Protein AF-A0A9X2GDX7-F1 (afdb_monomer_lite)

Sequence (117 aa):
MLRELAEQLFQRLAADDLQTAAALFAPSVDFSIPGAPGIPWIPQADSPAGMLEFFSRLPTHLDRKKFEISKVRADTEDVVVLGHLISQGPHHRAGHRQSFRAPPQCAGRTDLSLPPV

Foldseek 3Di:
DVLVLVVVLVVCLVVVVLLVSLVSDDQFDQDDDPPPVPPVQQDRQGGSVSSSSRSVCCVVFKDWPDWDWDDWDDDDPDIDTDTDTDIDGPDPPDDDDPDPDDPVVVVPPPDPPDPDD

R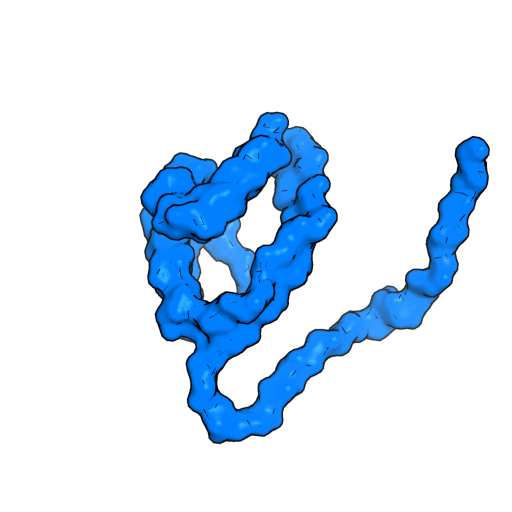adius of gyration: 17.48 Å; chains: 1; bounding box: 50×30×40 Å

Structure (mmCIF, N/CA/C/O backbone):
data_AF-A0A9X2GDX7-F1
#
_entry.id   AF-A0A9X2GDX7-F1
#
loop_
_atom_site.group_PDB
_atom_site.id
_atom_site.type_symbol
_atom_site.label_atom_id
_atom_site.label_alt_id
_atom_site.label_comp_id
_atom_site.label_asym_id
_atom_site.label_entity_id
_atom_site.label_seq_id
_atom_site.pdbx_PDB_ins_code
_atom_site.Cartn_x
_atom_site.Cartn_y
_atom_site.Cartn_z
_atom_site.occupancy
_atom_site.B_iso_or_equiv
_atom_site.auth_seq_id
_atom_site.auth_comp_id
_atom_site.auth_asym_id
_atom_site.auth_atom_id
_atom_site.pdbx_PDB_model_num
ATOM 1 N N . MET A 1 1 ? -16.344 6.941 6.614 1.00 81.31 1 MET A N 1
ATOM 2 C CA . MET A 1 1 ? -15.054 6.760 7.317 1.00 81.31 1 MET A CA 1
ATOM 3 C C . MET A 1 1 ? -14.132 5.780 6.599 1.00 81.31 1 MET A C 1
ATOM 5 O O . MET A 1 1 ? -12.989 6.129 6.337 1.00 81.31 1 MET A O 1
ATOM 9 N N . LEU A 1 2 ? -14.598 4.576 6.239 1.00 90.31 2 LEU A N 1
ATOM 10 C CA . LEU A 1 2 ? -13.765 3.603 5.517 1.00 90.31 2 LEU A CA 1
ATOM 11 C C . LEU A 1 2 ? -13.339 4.070 4.114 1.00 90.31 2 LEU A C 1
ATOM 13 O O . LEU A 1 2 ? -12.193 3.874 3.714 1.00 90.31 2 LEU A O 1
ATOM 17 N N . ARG A 1 3 ? -14.228 4.761 3.388 1.00 93.75 3 ARG A N 1
ATOM 18 C CA . ARG A 1 3 ? -13.889 5.390 2.103 1.00 93.75 3 ARG A CA 1
ATOM 19 C C . ARG A 1 3 ? -12.716 6.362 2.246 1.00 93.75 3 ARG A C 1
ATOM 21 O O . ARG A 1 3 ? -11.769 6.275 1.472 1.00 93.75 3 ARG A O 1
ATOM 28 N N . GLU A 1 4 ? -12.775 7.263 3.226 1.00 94.38 4 GLU A N 1
ATOM 29 C CA . GLU A 1 4 ? -11.717 8.247 3.464 1.00 94.38 4 GLU A CA 1
ATOM 30 C C . GLU A 1 4 ? -10.400 7.577 3.874 1.00 94.38 4 GLU A C 1
ATOM 32 O O . GLU A 1 4 ? -9.339 8.047 3.476 1.00 94.38 4 GLU A O 1
ATOM 37 N N . LEU A 1 5 ? -10.451 6.472 4.627 1.00 95.19 5 LEU A N 1
ATOM 38 C CA . LEU A 1 5 ? -9.262 5.702 5.003 1.00 95.19 5 LEU A CA 1
ATOM 39 C C . LEU A 1 5 ? -8.572 5.084 3.777 1.00 95.19 5 LEU A C 1
ATOM 41 O O . LEU A 1 5 ? -7.357 5.206 3.621 1.00 95.19 5 LEU A O 1
ATOM 45 N N . ALA A 1 6 ? -9.345 4.477 2.873 1.00 95.44 6 ALA A N 1
ATOM 46 C CA . ALA A 1 6 ? -8.810 3.933 1.628 1.00 95.44 6 ALA A CA 1
ATOM 47 C C . ALA A 1 6 ? -8.210 5.035 0.741 1.00 95.44 6 ALA A C 1
ATOM 49 O O . ALA A 1 6 ? -7.132 4.864 0.177 1.00 95.44 6 ALA A O 1
ATOM 50 N N . GLU A 1 7 ? -8.869 6.190 0.639 1.00 95.50 7 GLU A N 1
ATOM 51 C CA . GLU A 1 7 ? -8.339 7.332 -0.114 1.00 95.50 7 GLU A CA 1
ATOM 52 C C . GLU A 1 7 ? -7.035 7.860 0.481 1.00 95.50 7 GLU A C 1
ATOM 54 O O . GLU A 1 7 ? -6.087 8.110 -0.264 1.00 95.50 7 GLU A O 1
ATOM 59 N N . GLN A 1 8 ? -6.952 7.961 1.809 1.00 97.00 8 GLN A N 1
ATOM 60 C CA . GLN A 1 8 ? -5.722 8.336 2.500 1.00 97.00 8 GLN A CA 1
ATOM 61 C C . GLN A 1 8 ? -4.591 7.354 2.199 1.00 97.00 8 GLN A C 1
ATOM 63 O O . GLN A 1 8 ? -3.492 7.800 1.876 1.00 97.00 8 GLN A O 1
ATOM 68 N N . LEU A 1 9 ? -4.851 6.041 2.221 1.00 96.94 9 LEU A N 1
ATOM 69 C CA . LEU A 1 9 ? -3.845 5.035 1.870 1.00 96.94 9 LEU A CA 1
ATOM 70 C C . LEU A 1 9 ? -3.249 5.306 0.485 1.00 96.94 9 LEU A C 1
ATOM 72 O O . LEU A 1 9 ? -2.033 5.440 0.349 1.00 96.94 9 LEU A O 1
ATOM 76 N N . PHE A 1 10 ? -4.087 5.456 -0.542 1.00 95.19 10 PHE A N 1
ATOM 77 C CA . PHE A 1 10 ? -3.592 5.694 -1.898 1.00 95.19 10 PHE A CA 1
ATOM 78 C C . PHE A 1 10 ? -2.931 7.065 -2.072 1.00 95.19 10 PHE A C 1
ATOM 80 O O . PHE A 1 10 ? -1.975 7.172 -2.838 1.00 95.19 10 PHE A O 1
ATOM 87 N N . GLN A 1 11 ? -3.375 8.095 -1.348 1.00 95.75 11 GLN A N 1
ATOM 88 C CA . GLN A 1 11 ? -2.707 9.400 -1.330 1.00 95.75 11 GLN A CA 1
ATOM 89 C C . GLN A 1 11 ? -1.291 9.305 -0.749 1.00 95.75 11 GLN A C 1
ATOM 91 O O . GLN A 1 11 ? -0.358 9.850 -1.338 1.00 95.75 11 GLN A O 1
ATOM 96 N N . ARG A 1 12 ? -1.104 8.576 0.360 1.00 97.19 12 ARG A N 1
ATOM 97 C CA . ARG A 1 12 ? 0.225 8.356 0.955 1.00 97.19 12 ARG A CA 1
ATOM 98 C C . ARG A 1 12 ? 1.133 7.548 0.033 1.00 97.19 12 ARG A C 1
ATOM 100 O O . ARG A 1 12 ? 2.271 7.945 -0.189 1.00 97.19 12 ARG A O 1
ATOM 107 N N . LEU A 1 13 ? 0.611 6.489 -0.586 1.00 94.50 13 LEU A N 1
ATOM 108 C CA . LEU A 1 13 ? 1.354 5.698 -1.575 1.00 94.50 13 LEU A CA 1
ATOM 109 C C . LEU A 1 13 ? 1.734 6.510 -2.824 1.00 94.50 13 LEU A C 1
ATOM 111 O O . LEU A 1 13 ? 2.787 6.281 -3.414 1.00 94.50 13 LEU A O 1
ATOM 115 N N . ALA A 1 14 ? 0.894 7.455 -3.254 1.00 92.31 14 ALA A N 1
ATOM 116 C CA . ALA A 1 14 ? 1.214 8.351 -4.365 1.00 92.31 14 ALA A CA 1
ATOM 117 C C . ALA A 1 14 ? 2.304 9.373 -4.001 1.00 92.31 14 ALA A C 1
ATOM 119 O O . ALA A 1 14 ? 3.078 9.765 -4.872 1.00 92.31 14 ALA A O 1
ATOM 120 N N . ALA A 1 15 ? 2.370 9.773 -2.730 1.00 95.50 15 ALA A N 1
ATOM 121 C CA . ALA A 1 15 ? 3.373 10.684 -2.185 1.00 95.50 15 ALA A CA 1
ATOM 122 C C . ALA A 1 15 ? 4.676 9.988 -1.741 1.00 95.50 15 ALA A C 1
ATOM 124 O O . ALA A 1 15 ? 5.541 10.652 -1.178 1.00 95.50 15 ALA A O 1
ATOM 125 N N . ASP A 1 16 ? 4.807 8.675 -1.968 1.00 95.00 16 ASP A N 1
ATOM 126 C CA . ASP A 1 16 ? 5.926 7.839 -1.498 1.00 95.00 16 ASP A CA 1
ATOM 127 C C . ASP A 1 16 ? 6.104 7.834 0.039 1.00 95.00 16 ASP A C 1
ATOM 129 O O . ASP A 1 16 ? 7.152 7.492 0.582 1.00 95.00 16 ASP A O 1
ATOM 133 N N . ASP A 1 17 ? 5.041 8.174 0.774 1.00 97.50 17 ASP A N 1
ATOM 134 C CA . ASP A 1 17 ? 4.997 8.176 2.238 1.00 97.50 17 ASP A CA 1
ATOM 135 C C . ASP A 1 17 ? 4.625 6.780 2.760 1.00 97.50 17 ASP A C 1
ATOM 137 O O . ASP A 1 17 ? 3.539 6.539 3.299 1.00 97.50 17 ASP A O 1
ATOM 141 N N . LEU A 1 18 ? 5.529 5.822 2.536 1.00 96.81 18 LEU A N 1
ATOM 142 C CA . LEU A 1 18 ? 5.277 4.404 2.810 1.00 96.81 18 LEU A CA 1
ATOM 143 C C . LEU A 1 18 ? 5.107 4.103 4.303 1.00 96.81 18 LEU A C 1
ATOM 145 O O . LEU A 1 18 ? 4.317 3.233 4.663 1.00 96.81 18 LEU A O 1
ATOM 149 N N . GLN A 1 19 ? 5.807 4.834 5.174 1.00 97.44 19 GLN A N 1
ATOM 150 C CA . GLN A 1 19 ? 5.697 4.668 6.627 1.00 97.44 19 GLN A CA 1
ATOM 151 C C . GLN A 1 19 ? 4.293 5.021 7.112 1.00 97.44 19 GLN A C 1
ATOM 153 O O . GLN A 1 19 ? 3.658 4.236 7.817 1.00 97.44 19 GLN A O 1
ATOM 158 N N . THR A 1 20 ? 3.772 6.175 6.689 1.00 97.50 20 THR A N 1
ATOM 159 C CA . THR A 1 20 ? 2.432 6.591 7.104 1.00 97.50 20 THR A CA 1
ATOM 160 C C . THR A 1 20 ? 1.353 5.774 6.402 1.00 97.50 20 THR A C 1
ATOM 162 O O . THR A 1 20 ? 0.324 5.500 7.008 1.00 97.50 20 THR A O 1
ATOM 165 N N . ALA A 1 21 ? 1.586 5.329 5.161 1.00 97.62 21 ALA A N 1
ATOM 166 C CA . ALA A 1 21 ? 0.699 4.386 4.480 1.00 97.62 21 ALA A CA 1
ATOM 167 C C . ALA A 1 21 ? 0.577 3.060 5.252 1.00 97.62 21 ALA A C 1
ATOM 169 O O . ALA A 1 21 ? -0.530 2.575 5.478 1.00 97.62 21 ALA A O 1
ATOM 170 N N . ALA A 1 22 ? 1.703 2.494 5.694 1.00 97.12 22 ALA A N 1
ATOM 171 C CA . ALA A 1 22 ? 1.735 1.254 6.462 1.00 97.12 22 ALA A CA 1
ATOM 172 C C . ALA A 1 22 ? 1.058 1.393 7.834 1.00 97.12 22 ALA A C 1
ATOM 174 O O . ALA A 1 22 ? 0.367 0.478 8.272 1.00 97.12 22 ALA A O 1
ATOM 175 N N . ALA A 1 23 ? 1.181 2.554 8.483 1.00 97.06 23 ALA A N 1
ATOM 176 C CA . ALA A 1 23 ? 0.546 2.829 9.772 1.00 97.06 23 ALA A CA 1
ATOM 177 C C . ALA A 1 23 ? -0.998 2.841 9.734 1.00 97.06 23 ALA A C 1
ATOM 179 O O . ALA A 1 23 ? -1.626 2.816 10.790 1.00 97.06 23 ALA A O 1
ATOM 180 N N . LEU A 1 24 ? -1.618 2.874 8.546 1.00 97.00 24 LEU A N 1
ATOM 181 C CA . LEU A 1 24 ? -3.076 2.775 8.395 1.00 97.00 24 LEU A CA 1
ATOM 182 C C . LEU A 1 24 ? -3.603 1.342 8.554 1.00 97.00 24 LEU A C 1
ATOM 184 O O . LEU A 1 24 ? -4.811 1.156 8.704 1.00 97.00 24 LEU A O 1
ATOM 188 N N . PHE A 1 25 ? -2.731 0.333 8.494 1.00 96.19 25 PHE A N 1
ATOM 189 C CA . PHE A 1 25 ? -3.122 -1.065 8.641 1.00 96.19 25 PHE A CA 1
ATOM 190 C C . PHE A 1 25 ? -3.301 -1.448 10.114 1.00 96.19 25 PHE A C 1
ATOM 192 O O . PHE A 1 25 ? -2.615 -0.945 11.005 1.00 96.19 25 PHE A O 1
ATOM 199 N N . ALA A 1 26 ? -4.221 -2.379 10.364 1.00 96.12 26 ALA A N 1
ATOM 200 C CA . ALA A 1 26 ? -4.404 -2.977 11.680 1.00 96.12 26 ALA A CA 1
ATOM 201 C C . ALA A 1 26 ? -3.150 -3.767 12.116 1.00 96.12 26 ALA A C 1
ATOM 203 O O . ALA A 1 26 ? -2.365 -4.182 11.262 1.00 96.12 26 ALA A O 1
ATOM 204 N N . PRO A 1 27 ? -2.960 -4.036 13.426 1.00 96.75 27 PRO A N 1
ATOM 205 C CA . PRO A 1 27 ? -1.808 -4.800 13.915 1.00 96.75 27 PRO A CA 1
ATOM 206 C C . PRO A 1 27 ? -1.654 -6.190 13.283 1.00 96.75 27 PRO A C 1
ATOM 208 O O . PRO A 1 27 ? -0.531 -6.666 13.145 1.00 96.75 27 PRO A O 1
ATOM 211 N N . SER A 1 28 ? -2.771 -6.816 12.899 1.00 96.88 28 SER A N 1
ATOM 212 C CA . SER A 1 28 ? -2.816 -8.061 12.133 1.00 96.88 28 SER A CA 1
ATOM 213 C C . SER A 1 28 ? -3.511 -7.804 10.799 1.00 96.88 28 SER A C 1
ATOM 215 O O . SER A 1 28 ? -4.562 -7.160 10.760 1.00 96.88 28 SER A O 1
ATOM 217 N N . VAL A 1 29 ? -2.903 -8.283 9.718 1.00 95.44 29 VAL A N 1
ATOM 218 C CA . VAL A 1 29 ? -3.357 -8.110 8.337 1.00 95.44 29 VAL A CA 1
ATOM 219 C C . VAL A 1 29 ? -3.501 -9.486 7.697 1.00 95.44 29 VAL A C 1
ATOM 221 O O . VAL A 1 29 ? -2.615 -10.322 7.822 1.00 95.44 29 VAL A O 1
ATOM 224 N N . ASP A 1 30 ? -4.599 -9.713 6.984 1.00 92.19 30 ASP A N 1
ATOM 225 C CA . ASP A 1 30 ? -4.725 -10.836 6.054 1.00 92.19 30 ASP A CA 1
ATOM 226 C C . ASP A 1 30 ? -4.585 -10.285 4.629 1.00 92.19 30 ASP A C 1
ATOM 228 O O . ASP A 1 30 ? -5.497 -9.645 4.099 1.00 92.19 30 ASP A O 1
ATOM 232 N N . PHE A 1 31 ? -3.393 -10.433 4.044 1.00 89.56 31 PHE A N 1
ATOM 233 C CA . PHE A 1 31 ? -3.069 -9.903 2.722 1.00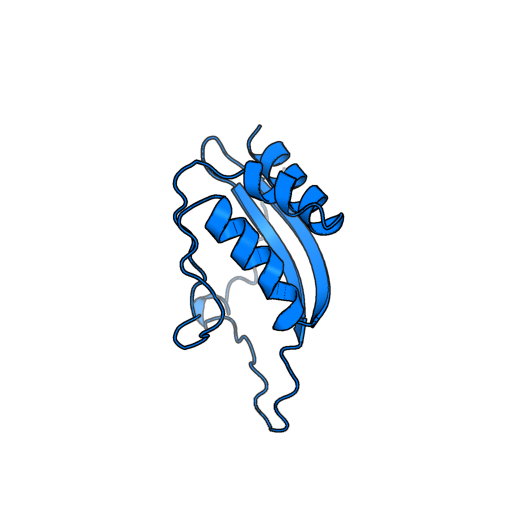 89.56 31 PHE A CA 1
ATOM 234 C C . PHE A 1 31 ? -2.911 -11.026 1.700 1.00 89.56 31 PHE A C 1
ATOM 236 O O . PHE A 1 31 ? -2.070 -11.913 1.841 1.00 89.56 31 PHE A O 1
ATOM 243 N N . SER A 1 32 ? -3.673 -10.943 0.608 1.00 85.81 32 SER A N 1
ATOM 244 C CA . SER A 1 32 ? -3.650 -11.944 -0.456 1.00 85.81 32 SER A CA 1
ATOM 245 C C . SER A 1 32 ? -3.745 -11.310 -1.841 1.00 85.81 32 SER A C 1
ATOM 247 O O . SER A 1 32 ? -4.543 -10.404 -2.081 1.00 85.81 32 SER A O 1
ATOM 249 N N . ILE A 1 33 ? -2.939 -11.822 -2.777 1.00 82.44 33 ILE A N 1
ATOM 250 C CA . ILE A 1 33 ? -2.998 -11.492 -4.206 1.00 82.44 33 ILE A CA 1
ATOM 251 C C . ILE A 1 33 ? -3.363 -12.776 -4.969 1.00 82.44 33 ILE A C 1
ATOM 253 O O . ILE A 1 33 ? -2.514 -13.661 -5.131 1.00 82.44 33 ILE A O 1
ATOM 257 N N . PRO A 1 34 ? -4.612 -12.910 -5.455 1.00 77.94 34 PRO A N 1
ATOM 258 C CA . PRO A 1 34 ? -5.035 -14.080 -6.215 1.00 77.94 34 PRO A CA 1
ATOM 259 C C . PRO A 1 34 ? -4.190 -14.278 -7.480 1.00 77.94 34 PRO A C 1
ATOM 261 O O . PRO A 1 34 ? -3.947 -13.334 -8.229 1.00 77.94 34 PRO A O 1
ATOM 264 N N . GLY A 1 35 ? -3.770 -15.516 -7.752 1.00 66.31 35 GLY A N 1
ATOM 265 C CA . GLY A 1 35 ? -2.998 -15.833 -8.960 1.00 66.31 35 GLY A CA 1
ATOM 266 C C . GLY A 1 35 ? -1.506 -15.494 -8.881 1.00 66.31 35 GLY A C 1
ATOM 267 O O . GLY A 1 35 ? -0.840 -15.481 -9.913 1.00 66.31 35 GLY A O 1
ATOM 268 N N . ALA A 1 36 ? -0.961 -15.304 -7.676 1.00 61.47 36 ALA A N 1
ATOM 269 C CA . ALA A 1 36 ? 0.474 -15.152 -7.439 1.00 61.47 36 ALA A CA 1
ATOM 270 C C . ALA A 1 36 ? 1.281 -16.444 -7.105 1.00 61.47 36 ALA A C 1
ATOM 272 O O . ALA A 1 36 ? 2.358 -16.305 -6.514 1.00 61.47 36 ALA A O 1
ATOM 273 N N . PRO A 1 37 ? 0.865 -17.700 -7.423 1.00 55.75 37 PRO A N 1
ATOM 274 C CA . PRO A 1 37 ? 1.714 -18.848 -7.119 1.00 55.75 37 PRO A CA 1
ATOM 275 C C . PRO A 1 37 ? 3.002 -18.769 -7.951 1.00 55.75 37 PRO A C 1
ATOM 277 O O . PRO A 1 37 ? 2.965 -18.719 -9.178 1.00 55.75 37 PRO A O 1
ATOM 280 N N . GLY A 1 38 ? 4.149 -18.737 -7.269 1.00 57.97 38 GLY A N 1
ATOM 281 C CA . GLY A 1 38 ? 5.466 -18.699 -7.908 1.00 57.97 38 GLY A CA 1
ATOM 282 C C . GLY A 1 38 ? 6.041 -17.305 -8.184 1.00 57.97 38 GLY A C 1
ATOM 283 O O . GLY A 1 38 ? 7.018 -17.217 -8.9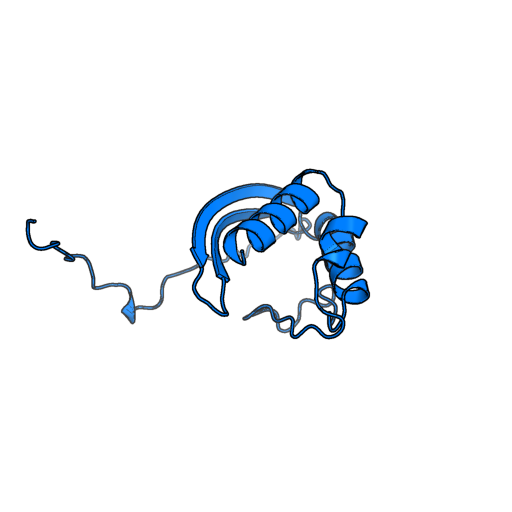23 1.00 57.97 38 GLY A O 1
ATOM 284 N N . ILE A 1 39 ? 5.496 -16.228 -7.598 1.00 65.50 39 ILE A N 1
ATOM 285 C CA . ILE A 1 39 ? 6.151 -14.908 -7.588 1.00 65.50 39 ILE A CA 1
ATOM 286 C C . ILE A 1 39 ? 6.931 -14.741 -6.267 1.00 65.50 39 ILE A C 1
ATOM 288 O O . ILE A 1 39 ? 6.347 -14.340 -5.262 1.00 65.50 39 ILE A O 1
ATOM 292 N N . PRO A 1 40 ? 8.246 -15.035 -6.232 1.00 67.06 40 PRO A N 1
ATOM 293 C CA . PRO A 1 40 ? 9.007 -15.174 -4.984 1.00 67.06 40 PRO A CA 1
ATOM 294 C C . PRO A 1 40 ? 9.217 -13.867 -4.207 1.00 67.06 40 PRO A C 1
ATOM 296 O O . PRO A 1 40 ? 9.672 -13.907 -3.068 1.00 67.06 40 PRO A O 1
ATOM 299 N N . TRP A 1 41 ? 8.933 -12.709 -4.808 1.00 69.00 41 TRP A N 1
ATOM 300 C CA . TRP A 1 41 ? 9.178 -11.411 -4.181 1.00 69.00 41 TRP A CA 1
ATOM 30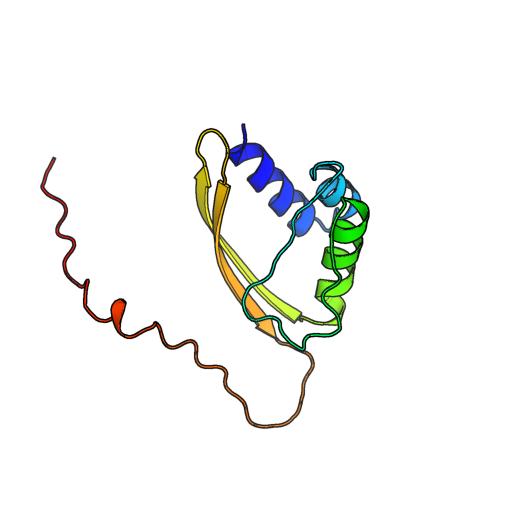1 C C . TRP A 1 41 ? 7.995 -10.854 -3.390 1.00 69.00 41 TRP A C 1
ATOM 303 O O . TRP A 1 41 ? 8.203 -9.912 -2.624 1.00 69.00 41 TRP A O 1
ATOM 313 N N . ILE A 1 42 ? 6.787 -11.405 -3.554 1.00 73.88 42 ILE A N 1
ATOM 314 C CA . ILE A 1 42 ? 5.611 -10.981 -2.786 1.00 73.88 42 ILE A CA 1
ATOM 315 C C . ILE A 1 42 ? 5.740 -11.594 -1.381 1.00 73.88 42 ILE A C 1
ATOM 317 O O . ILE A 1 42 ? 5.644 -12.818 -1.256 1.00 73.88 42 ILE A O 1
ATOM 321 N N . PRO A 1 43 ? 6.008 -10.791 -0.334 1.00 69.94 43 PRO A N 1
ATOM 322 C CA . PRO A 1 43 ? 6.112 -11.301 1.023 1.00 69.94 43 PRO A CA 1
ATOM 323 C C . PRO A 1 43 ? 4.736 -11.753 1.526 1.00 69.94 43 PRO A C 1
ATOM 325 O O . PRO A 1 43 ? 3.698 -11.258 1.081 1.00 69.94 43 PRO A O 1
ATOM 328 N N . GLN A 1 44 ? 4.734 -12.668 2.494 1.00 77.12 44 GLN A N 1
ATOM 329 C CA . GLN A 1 44 ? 3.572 -12.870 3.356 1.00 77.12 44 GLN A CA 1
ATOM 330 C C . GLN A 1 44 ? 3.477 -11.632 4.257 1.00 77.12 44 GLN A C 1
ATOM 332 O O . GLN A 1 44 ? 4.284 -11.476 5.168 1.00 77.12 44 GLN A O 1
ATOM 337 N N . ALA A 1 45 ? 2.579 -10.702 3.935 1.00 87.56 45 ALA A N 1
ATOM 338 C CA . ALA A 1 45 ? 2.398 -9.475 4.701 1.00 87.56 45 ALA A CA 1
ATOM 339 C C . ALA A 1 45 ? 1.253 -9.663 5.704 1.00 87.56 45 ALA A C 1
ATOM 341 O O . ALA A 1 45 ? 0.086 -9.566 5.341 1.00 87.56 45 ALA A O 1
ATOM 342 N N . ASP A 1 46 ? 1.596 -9.939 6.960 1.00 94.25 46 ASP A N 1
ATOM 343 C CA . ASP A 1 46 ? 0.641 -10.228 8.041 1.00 94.25 46 ASP A CA 1
ATOM 344 C C . ASP A 1 46 ? 0.482 -9.080 9.057 1.00 94.25 46 ASP A C 1
ATOM 346 O O . ASP A 1 46 ? -0.215 -9.195 10.067 1.00 94.25 46 ASP A O 1
ATOM 350 N N . SER A 1 47 ? 1.155 -7.960 8.797 1.00 96.25 47 SER A N 1
ATOM 351 C CA . SER A 1 47 ? 1.330 -6.851 9.732 1.00 96.25 47 SER A CA 1
ATOM 352 C C . SER A 1 47 ? 1.614 -5.535 8.993 1.00 96.25 47 SER A C 1
ATOM 354 O O . SER A 1 47 ? 1.998 -5.554 7.818 1.00 96.25 47 SER A O 1
ATOM 356 N N . PRO A 1 48 ? 1.514 -4.371 9.666 1.00 96.94 48 PRO A N 1
ATOM 357 C CA . PRO A 1 48 ? 1.908 -3.081 9.093 1.00 96.94 48 PRO A CA 1
ATOM 358 C C . PRO A 1 48 ? 3.355 -3.068 8.582 1.00 96.94 48 PRO A C 1
ATOM 360 O O . PRO A 1 48 ? 3.636 -2.529 7.513 1.00 96.94 48 PRO A O 1
ATOM 363 N N . ALA A 1 49 ? 4.273 -3.717 9.306 1.00 95.94 49 ALA A N 1
ATOM 364 C CA . ALA A 1 49 ? 5.663 -3.863 8.882 1.00 95.94 49 ALA A CA 1
ATOM 365 C C . ALA A 1 49 ? 5.785 -4.705 7.598 1.00 95.94 49 ALA A C 1
ATOM 367 O O . ALA A 1 49 ? 6.521 -4.324 6.687 1.00 95.94 49 ALA A O 1
ATOM 368 N N . GLY A 1 50 ? 5.015 -5.793 7.484 1.00 94.12 50 GLY A N 1
ATOM 369 C CA . GLY A 1 50 ? 4.936 -6.587 6.256 1.00 94.12 50 GLY A CA 1
ATOM 370 C C . GLY A 1 50 ? 4.366 -5.798 5.071 1.00 94.12 50 GLY A C 1
ATOM 371 O O . GLY A 1 50 ? 4.878 -5.893 3.956 1.00 94.12 50 GLY A O 1
ATOM 372 N N . MET A 1 51 ? 3.355 -4.953 5.302 1.00 95.81 51 MET A N 1
ATOM 373 C CA . MET A 1 51 ? 2.804 -4.076 4.260 1.00 95.81 51 MET A CA 1
ATOM 374 C C . MET A 1 51 ? 3.811 -3.014 3.806 1.00 95.81 51 MET A C 1
ATOM 376 O O . MET A 1 51 ? 3.951 -2.777 2.606 1.00 95.81 51 MET A O 1
ATOM 380 N N . LEU A 1 52 ? 4.557 -2.411 4.736 1.00 95.75 52 LEU A N 1
ATOM 381 C CA . LEU A 1 52 ? 5.659 -1.500 4.415 1.00 95.75 52 LEU A CA 1
ATOM 382 C C . LEU A 1 52 ? 6.707 -2.182 3.528 1.00 95.75 52 LEU A C 1
ATOM 384 O O . LEU A 1 52 ? 7.132 -1.615 2.518 1.00 95.75 52 LEU A O 1
ATOM 388 N N . GLU A 1 53 ? 7.122 -3.394 3.894 1.00 93.38 53 GLU A N 1
ATOM 389 C CA . GLU A 1 53 ? 8.076 -4.180 3.116 1.00 93.38 53 GLU A CA 1
ATOM 390 C C . GLU A 1 53 ? 7.543 -4.467 1.707 1.00 93.38 53 GLU A C 1
ATOM 392 O O . GLU A 1 53 ? 8.258 -4.263 0.723 1.00 93.38 53 GLU A O 1
ATOM 397 N N . PHE A 1 54 ? 6.274 -4.871 1.592 1.00 91.56 54 PHE A N 1
ATOM 398 C CA . PHE A 1 54 ? 5.616 -5.088 0.307 1.00 91.56 54 PHE A CA 1
ATOM 399 C C . PHE A 1 54 ? 5.658 -3.835 -0.576 1.00 91.56 54 PHE A C 1
ATOM 401 O O . PHE A 1 54 ? 6.145 -3.902 -1.708 1.00 91.56 54 PHE A O 1
ATOM 408 N N . PHE A 1 55 ? 5.213 -2.681 -0.065 1.00 92.62 55 PHE A N 1
ATOM 409 C CA . PHE A 1 55 ? 5.203 -1.441 -0.845 1.00 92.62 55 PHE A CA 1
ATOM 410 C C . PHE A 1 55 ? 6.612 -0.968 -1.221 1.00 92.62 55 PHE A C 1
ATOM 412 O O . PHE A 1 55 ? 6.807 -0.481 -2.332 1.00 92.62 55 PHE A O 1
ATOM 419 N N . SER A 1 56 ? 7.600 -1.185 -0.349 1.00 92.56 56 SER A N 1
ATOM 420 C CA . SER A 1 56 ? 9.004 -0.836 -0.611 1.00 92.56 56 SER A CA 1
ATOM 421 C C . SER A 1 56 ? 9.640 -1.711 -1.700 1.00 92.56 56 SER A C 1
ATOM 423 O O . SER A 1 56 ? 10.519 -1.255 -2.429 1.00 92.56 56 SER A O 1
ATOM 425 N N . ARG A 1 57 ? 9.195 -2.968 -1.843 1.00 89.19 57 ARG A N 1
ATOM 426 C CA . ARG A 1 57 ? 9.683 -3.915 -2.863 1.00 89.19 57 ARG A CA 1
ATOM 427 C C . ARG A 1 57 ? 8.978 -3.777 -4.211 1.00 89.19 57 ARG A C 1
ATOM 429 O O . ARG A 1 57 ? 9.567 -4.099 -5.235 1.00 89.19 57 ARG A O 1
ATOM 436 N N . LEU A 1 58 ? 7.734 -3.299 -4.258 1.00 87.94 58 LEU A N 1
ATOM 437 C CA . LEU A 1 58 ? 7.009 -3.127 -5.525 1.00 87.94 58 LEU A CA 1
ATOM 438 C C . LEU A 1 58 ? 7.819 -2.417 -6.630 1.00 87.94 58 LEU A C 1
ATOM 440 O O . LEU A 1 58 ? 7.880 -2.968 -7.732 1.00 87.94 58 LEU A O 1
ATOM 444 N N . PRO A 1 59 ? 8.474 -1.261 -6.390 1.00 87.56 59 PRO A N 1
ATOM 445 C CA . PRO A 1 59 ? 9.206 -0.559 -7.445 1.00 87.56 59 PRO A CA 1
ATOM 446 C C . PRO A 1 59 ? 10.471 -1.287 -7.927 1.00 87.56 59 PRO A C 1
ATOM 448 O O . PRO A 1 59 ? 10.942 -1.000 -9.024 1.00 87.56 59 PRO A O 1
ATOM 451 N N . THR A 1 60 ? 11.021 -2.246 -7.169 1.00 87.56 60 THR A N 1
ATOM 452 C CA . THR A 1 60 ? 12.178 -3.044 -7.623 1.00 87.56 60 THR A CA 1
ATOM 453 C C . THR A 1 60 ? 11.773 -4.158 -8.592 1.00 87.56 60 THR A C 1
ATOM 455 O O . THR A 1 60 ? 12.607 -4.654 -9.351 1.00 87.56 60 THR A O 1
ATOM 458 N N . HIS A 1 61 ? 10.495 -4.545 -8.588 1.00 85.50 61 HIS A N 1
ATOM 459 C CA . HIS A 1 61 ? 9.958 -5.638 -9.399 1.00 85.50 61 HIS A CA 1
ATOM 460 C C . HIS A 1 61 ? 8.956 -5.188 -10.461 1.00 85.50 61 HIS A C 1
ATOM 462 O O . HIS A 1 61 ? 8.675 -5.949 -11.385 1.00 85.50 61 HIS A O 1
ATOM 468 N N . LEU A 1 62 ? 8.397 -3.986 -10.347 1.00 86.81 62 LEU A N 1
ATOM 469 C CA . LEU A 1 62 ? 7.396 -3.465 -11.266 1.00 86.81 62 LEU A CA 1
ATOM 470 C C . LEU A 1 62 ? 7.676 -1.997 -11.577 1.00 86.81 62 LEU A C 1
ATOM 472 O O . LEU A 1 62 ? 7.654 -1.134 -10.704 1.00 86.81 62 LEU A O 1
ATOM 476 N N . ASP A 1 63 ? 7.838 -1.703 -12.859 1.00 88.75 63 ASP A N 1
ATOM 477 C CA . ASP A 1 63 ? 7.858 -0.346 -13.382 1.00 88.75 63 ASP A CA 1
ATOM 478 C C . ASP A 1 63 ? 6.414 0.091 -13.672 1.00 88.75 63 ASP A C 1
ATOM 480 O O . ASP A 1 63 ? 5.765 -0.365 -14.623 1.00 88.75 63 ASP A O 1
ATOM 484 N N . ARG A 1 64 ? 5.869 0.932 -12.790 1.00 89.94 64 ARG A N 1
ATOM 485 C CA . ARG A 1 64 ? 4.492 1.433 -12.860 1.00 89.94 64 ARG A CA 1
ATOM 486 C C . ARG A 1 64 ? 4.365 2.479 -13.969 1.00 89.94 64 ARG A C 1
ATOM 488 O O . ARG A 1 64 ? 4.799 3.614 -13.813 1.00 89.94 64 ARG A O 1
ATOM 495 N N . LYS A 1 65 ? 3.685 2.124 -15.061 1.00 92.00 65 LYS A N 1
ATOM 496 C CA . LYS A 1 65 ? 3.382 3.031 -16.184 1.00 92.00 65 LYS A CA 1
ATOM 497 C C . LYS A 1 65 ? 2.082 3.796 -16.005 1.00 92.00 65 LYS A C 1
ATOM 499 O O . LYS A 1 65 ? 1.967 4.925 -16.468 1.00 92.00 65 LYS A O 1
ATOM 504 N N . LYS A 1 66 ? 1.099 3.179 -15.353 1.00 91.62 66 LYS A N 1
ATOM 505 C CA . LYS A 1 66 ? -0.205 3.787 -15.098 1.00 91.62 66 LYS A CA 1
ATOM 506 C C . LYS A 1 66 ? -0.787 3.263 -13.794 1.00 91.62 66 LYS A C 1
ATOM 508 O O . LYS A 1 66 ? -0.735 2.060 -13.548 1.00 91.62 66 LYS A O 1
ATOM 513 N N . PHE A 1 67 ? -1.362 4.156 -12.999 1.00 91.00 67 PHE A N 1
ATOM 514 C CA . PHE A 1 67 ? -2.163 3.814 -11.829 1.00 91.00 67 PHE A CA 1
ATOM 515 C C . PHE A 1 67 ? -3.264 4.858 -11.666 1.00 91.00 67 PHE A C 1
ATOM 517 O O . PHE A 1 67 ? -2.992 6.004 -11.323 1.00 91.00 67 PHE A O 1
ATOM 524 N N . GLU A 1 68 ? -4.499 4.469 -11.957 1.00 94.25 68 GLU A N 1
ATOM 525 C CA . GLU A 1 68 ? -5.672 5.337 -11.867 1.00 94.25 68 GLU A CA 1
ATOM 526 C C . GLU A 1 68 ? -6.768 4.636 -11.081 1.00 94.25 68 GLU A C 1
ATOM 528 O O . GLU A 1 68 ? -7.162 3.524 -11.425 1.00 94.25 68 GLU A O 1
ATOM 533 N N . ILE A 1 69 ? -7.301 5.304 -10.063 1.00 94.94 69 ILE A N 1
ATOM 534 C CA . ILE A 1 69 ? -8.483 4.840 -9.339 1.00 94.94 69 ILE A CA 1
ATOM 535 C C . ILE A 1 69 ? -9.712 5.415 -10.038 1.00 94.94 69 ILE A C 1
ATOM 537 O O . ILE A 1 69 ? -9.849 6.624 -10.179 1.00 94.94 69 ILE A O 1
ATOM 541 N N . SER A 1 70 ? -10.610 4.537 -10.472 1.00 95.19 70 SER A N 1
ATOM 542 C CA . SER A 1 70 ? -11.842 4.914 -11.178 1.00 95.19 70 SER A CA 1
ATOM 543 C C . SER A 1 70 ? -13.062 4.928 -10.260 1.00 95.19 70 SER A C 1
ATOM 545 O O . SER A 1 70 ? -14.018 5.668 -10.489 1.00 95.19 70 SER A O 1
ATOM 547 N N . LYS A 1 71 ? -13.058 4.084 -9.223 1.00 95.31 71 LYS A N 1
ATOM 548 C CA . LYS A 1 71 ? -14.224 3.874 -8.371 1.00 95.31 71 LYS A CA 1
ATOM 549 C C . LYS A 1 71 ? -13.799 3.380 -6.998 1.00 95.31 71 LYS A C 1
ATOM 551 O O . LYS A 1 71 ? -13.039 2.424 -6.887 1.00 95.31 71 LYS A O 1
ATOM 556 N N . VAL A 1 72 ? -14.372 3.992 -5.969 1.00 96.19 72 VAL A N 1
ATOM 557 C CA . VAL A 1 72 ? -14.338 3.496 -4.591 1.00 96.19 72 VAL A CA 1
ATOM 558 C C . VAL A 1 72 ? -15.776 3.185 -4.185 1.00 96.19 72 VAL A C 1
ATOM 560 O O . VAL A 1 72 ? -16.690 3.988 -4.416 1.00 96.19 72 VAL A O 1
ATOM 563 N N . ARG A 1 73 ? -16.009 1.987 -3.655 1.00 96.50 73 ARG A N 1
ATOM 564 C CA . ARG A 1 73 ? -17.278 1.578 -3.048 1.00 96.50 73 ARG A CA 1
ATOM 565 C C . ARG A 1 73 ? -16.981 1.119 -1.637 1.00 96.50 73 ARG A C 1
ATOM 567 O O . ARG A 1 73 ? -16.109 0.286 -1.459 1.00 96.50 73 ARG A O 1
ATOM 574 N N . ALA A 1 74 ? -17.666 1.709 -0.673 1.00 95.62 74 ALA A N 1
ATOM 575 C CA 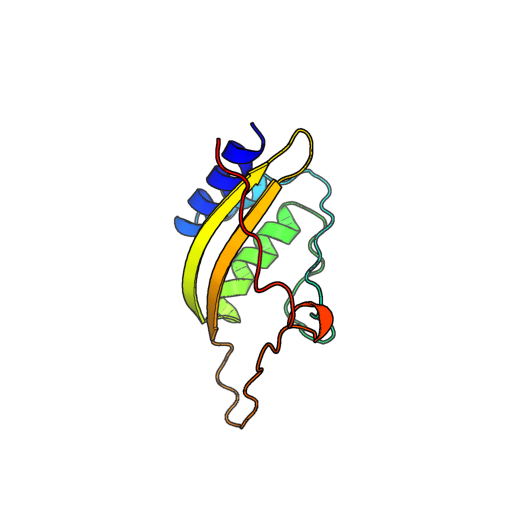. ALA A 1 74 ? -17.509 1.391 0.732 1.00 95.62 74 ALA A CA 1
ATOM 576 C C . ALA A 1 74 ? -18.886 1.113 1.320 1.00 95.62 74 ALA A C 1
ATOM 578 O O . ALA A 1 74 ? -19.853 1.788 0.946 1.00 95.62 74 ALA A O 1
ATOM 579 N N . ASP A 1 75 ? -18.946 0.155 2.229 1.00 93.19 75 ASP A N 1
ATOM 580 C CA . ASP A 1 75 ? -20.079 -0.056 3.115 1.00 93.19 75 ASP A CA 1
ATOM 581 C C . ASP A 1 75 ? -19.638 0.159 4.574 1.00 93.19 75 ASP A C 1
ATOM 583 O O . ASP A 1 75 ? -18.833 1.054 4.851 1.00 93.19 75 ASP A O 1
ATOM 587 N N . THR A 1 76 ? -20.242 -0.566 5.516 1.00 89.38 76 THR A N 1
ATOM 588 C CA . THR A 1 76 ? -19.948 -0.412 6.946 1.00 89.38 76 THR A CA 1
ATOM 589 C C . THR A 1 76 ? -18.635 -1.084 7.344 1.00 89.38 76 THR A C 1
ATOM 591 O O . THR A 1 76 ? -17.984 -0.594 8.264 1.00 89.38 76 THR A O 1
ATOM 594 N N . GLU A 1 77 ? -18.226 -2.145 6.648 1.00 92.88 77 GLU A N 1
ATOM 595 C CA . GLU A 1 77 ? -17.083 -2.985 7.030 1.00 92.88 77 GLU A CA 1
ATOM 596 C C . GLU A 1 77 ? -16.039 -3.096 5.912 1.00 92.88 77 GLU A C 1
ATOM 598 O O . GLU A 1 77 ? -14.844 -3.154 6.198 1.00 92.88 77 GLU A O 1
ATOM 603 N N . ASP A 1 78 ? -16.463 -3.005 4.650 1.00 95.50 78 ASP A N 1
ATOM 604 C CA . ASP A 1 78 ? -15.620 -3.267 3.493 1.00 95.50 78 ASP A CA 1
ATOM 605 C C . ASP A 1 78 ? -15.433 -2.048 2.584 1.00 95.50 78 ASP A C 1
ATOM 607 O O . ASP A 1 78 ? -16.286 -1.160 2.445 1.00 95.50 78 ASP A O 1
ATOM 611 N N . VAL A 1 79 ? -14.288 -2.032 1.892 1.00 96.62 79 VAL A N 1
ATOM 612 C CA . VAL A 1 79 ? -14.005 -1.099 0.797 1.00 96.62 79 VAL A CA 1
ATOM 613 C C . VAL A 1 79 ? -13.462 -1.845 -0.408 1.00 96.62 79 VAL A C 1
ATOM 615 O O . VAL A 1 79 ? -12.454 -2.542 -0.336 1.00 96.62 79 VAL A O 1
ATOM 618 N N . VAL A 1 80 ? -14.079 -1.606 -1.562 1.00 96.25 80 VAL A N 1
ATOM 619 C CA . VAL A 1 80 ? -13.614 -2.072 -2.865 1.00 96.25 80 VAL A CA 1
ATOM 620 C C . VAL A 1 80 ? -13.131 -0.883 -3.687 1.00 96.25 80 VAL A C 1
ATOM 622 O O . VAL A 1 80 ? -13.881 0.061 -3.965 1.00 96.25 80 VAL A O 1
ATOM 625 N N . VAL A 1 81 ? -11.874 -0.954 -4.122 1.00 95.94 81 VAL A N 1
ATOM 626 C CA . VAL A 1 81 ? -11.243 0.039 -4.998 1.00 95.94 81 VAL A CA 1
ATOM 627 C C . VAL A 1 81 ? -10.999 -0.578 -6.368 1.00 95.94 81 VAL A C 1
ATOM 629 O O . VAL A 1 81 ? -10.378 -1.629 -6.491 1.00 95.94 81 VAL A O 1
ATOM 632 N N . LEU A 1 82 ? -11.506 0.079 -7.409 1.00 96.44 82 LEU A N 1
ATOM 633 C CA . LEU A 1 82 ? -11.398 -0.361 -8.797 1.00 96.44 82 LEU A CA 1
ATOM 634 C C . LEU A 1 82 ? -10.672 0.695 -9.621 1.00 96.44 82 LEU A C 1
ATOM 636 O O . LEU A 1 82 ? -10.942 1.897 -9.515 1.00 96.44 82 LEU A O 1
ATOM 640 N N . GLY A 1 83 ? -9.790 0.247 -10.503 1.00 95.25 83 GLY A N 1
ATOM 641 C CA . GLY A 1 83 ? -8.935 1.138 -11.264 1.00 95.25 83 GLY A CA 1
ATOM 642 C C . GLY A 1 83 ? -8.150 0.443 -12.365 1.00 95.25 83 GLY A C 1
ATOM 643 O O . GLY A 1 83 ? -8.309 -0.751 -12.615 1.00 95.25 83 GLY A O 1
ATOM 644 N N . HIS A 1 84 ? -7.286 1.218 -13.008 1.00 94.75 84 HIS A N 1
ATOM 645 C CA . HIS A 1 84 ? -6.366 0.757 -14.034 1.00 94.75 84 HIS A CA 1
ATOM 646 C C . HIS A 1 84 ? -4.941 0.774 -13.492 1.00 94.75 84 HIS A C 1
ATOM 648 O O . HIS A 1 84 ? -4.406 1.838 -13.185 1.00 94.75 84 HIS A O 1
ATOM 654 N N . LEU A 1 85 ? -4.312 -0.398 -13.443 1.00 90.25 85 LEU A N 1
ATOM 655 C CA . LEU A 1 85 ? -2.880 -0.554 -13.214 1.00 90.25 85 LEU A CA 1
ATOM 656 C C . LEU A 1 85 ? -2.237 -1.089 -14.493 1.00 90.25 85 LEU A C 1
ATOM 658 O O . LEU A 1 85 ? -2.625 -2.141 -14.995 1.00 90.25 85 LEU A O 1
ATOM 662 N N . ILE A 1 86 ? -1.252 -0.361 -15.016 1.00 91.56 86 ILE A N 1
ATOM 663 C CA . ILE A 1 86 ? -0.351 -0.844 -16.062 1.00 91.56 86 ILE A CA 1
ATOM 664 C C . ILE A 1 86 ? 1.050 -0.823 -15.474 1.00 91.56 86 ILE A C 1
ATOM 666 O O . ILE A 1 86 ? 1.587 0.241 -15.161 1.00 91.56 86 ILE A O 1
ATOM 670 N N . SER A 1 87 ? 1.639 -2.000 -15.333 1.00 88.31 87 SER A N 1
ATOM 671 C CA . SER A 1 87 ? 3.014 -2.175 -14.892 1.00 88.31 87 SER A CA 1
ATOM 672 C C . SER A 1 87 ? 3.780 -3.030 -15.889 1.00 88.31 87 SER A C 1
ATOM 674 O O . SER A 1 87 ? 3.215 -3.848 -16.618 1.00 88.31 87 SER A O 1
ATOM 676 N N . GLN A 1 88 ? 5.082 -2.805 -15.942 1.00 86.56 88 GLN A N 1
ATOM 677 C CA . GLN A 1 88 ? 6.017 -3.646 -16.665 1.00 86.56 88 GLN A CA 1
ATOM 678 C C . GLN A 1 88 ? 6.878 -4.367 -15.634 1.00 86.56 88 GLN A C 1
ATOM 680 O O . GLN A 1 88 ? 7.467 -3.735 -14.764 1.00 86.56 88 GLN A O 1
ATOM 685 N N . GLY A 1 89 ? 6.922 -5.696 -15.705 1.00 78.38 89 GLY A N 1
ATOM 686 C CA . GLY A 1 89 ? 7.898 -6.466 -14.938 1.00 78.38 89 GLY A CA 1
ATOM 687 C C . GLY A 1 89 ? 9.310 -6.281 -15.502 1.00 78.38 89 GLY A C 1
ATOM 688 O O . GLY A 1 89 ? 9.461 -5.785 -16.626 1.00 78.38 89 GLY A O 1
ATOM 689 N N . PRO A 1 90 ? 10.355 -6.701 -14.770 1.00 67.62 90 PRO A N 1
ATOM 690 C CA . PRO A 1 90 ? 11.714 -6.717 -15.285 1.00 67.62 90 PRO A CA 1
ATOM 691 C C . PRO A 1 90 ? 11.763 -7.461 -16.622 1.00 67.62 90 PRO A C 1
ATOM 693 O O . PRO A 1 90 ? 11.103 -8.482 -16.826 1.00 67.62 90 PRO A O 1
ATOM 696 N N . HIS A 1 91 ? 12.536 -6.902 -17.547 1.00 49.69 91 HIS A N 1
ATOM 697 C CA . HIS A 1 91 ? 12.625 -7.286 -18.949 1.00 49.69 91 HIS A CA 1
ATOM 698 C C . HIS A 1 91 ? 13.124 -8.739 -19.114 1.00 49.69 91 HIS A C 1
ATOM 700 O O . HIS A 1 91 ? 14.298 -8.968 -19.388 1.00 49.69 91 HIS A O 1
ATOM 706 N N . HIS A 1 92 ? 12.257 -9.750 -19.009 1.00 45.91 92 HIS A N 1
ATOM 707 C CA . HIS A 1 92 ? 12.581 -11.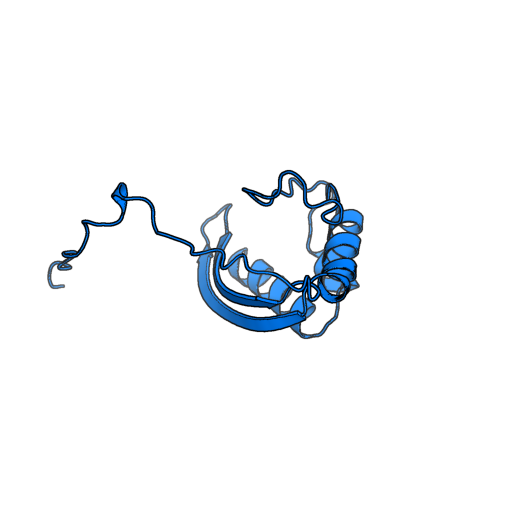078 -19.531 1.00 45.91 92 HIS A CA 1
ATOM 708 C C . HIS A 1 92 ? 12.342 -11.051 -21.043 1.00 45.91 92 HIS A C 1
ATOM 710 O O . HIS A 1 92 ? 11.206 -11.019 -21.522 1.00 45.91 92 HIS A O 1
ATOM 716 N N . ARG A 1 93 ? 13.422 -10.995 -21.826 1.00 41.72 93 ARG A N 1
ATOM 717 C CA . ARG A 1 93 ? 13.382 -11.136 -23.287 1.00 41.72 93 ARG A CA 1
ATOM 718 C C . ARG A 1 93 ? 12.836 -12.537 -23.621 1.00 41.72 93 ARG A C 1
ATOM 720 O O . ARG A 1 93 ? 13.606 -13.483 -23.648 1.00 41.72 93 ARG A O 1
ATOM 727 N N . ALA A 1 94 ? 11.516 -12.669 -23.797 1.00 36.19 94 ALA A N 1
ATOM 728 C CA . ALA A 1 94 ? 10.814 -13.584 -24.716 1.00 36.19 94 ALA A CA 1
ATOM 729 C C . ALA A 1 94 ? 9.316 -13.726 -24.351 1.00 36.19 94 ALA A C 1
ATOM 731 O O . ALA A 1 94 ? 8.950 -14.362 -23.371 1.00 36.19 94 ALA A O 1
ATOM 732 N N . GLY A 1 95 ? 8.437 -13.192 -25.203 1.00 39.50 95 GLY A N 1
ATOM 733 C CA . GLY A 1 95 ? 7.356 -13.998 -25.789 1.00 39.50 95 GLY A CA 1
ATOM 734 C C . GLY A 1 95 ? 6.090 -14.361 -25.001 1.00 39.50 95 GLY A C 1
ATOM 735 O O . GLY A 1 95 ? 5.284 -15.100 -25.563 1.00 39.50 95 GLY A O 1
ATOM 736 N N . HIS A 1 96 ? 5.829 -13.880 -23.782 1.00 39.19 96 HIS A N 1
ATOM 737 C CA . HIS A 1 96 ? 4.553 -14.178 -23.100 1.00 39.19 96 HIS A CA 1
ATOM 738 C C . HIS A 1 96 ? 3.694 -12.936 -22.864 1.00 39.19 96 HIS A C 1
ATOM 740 O O . HIS A 1 96 ? 3.771 -12.252 -21.848 1.00 39.19 96 HIS A O 1
ATOM 746 N N . ARG A 1 97 ? 2.824 -12.666 -23.841 1.00 38.28 97 ARG A N 1
ATOM 747 C CA . ARG A 1 97 ? 1.699 -11.741 -23.708 1.00 38.28 97 ARG A CA 1
ATOM 748 C C . ARG A 1 97 ? 0.664 -12.405 -22.796 1.00 38.28 97 ARG A C 1
ATOM 750 O O . ARG A 1 97 ? -0.074 -13.273 -23.251 1.00 38.28 97 ARG A O 1
ATOM 757 N N . GLN A 1 98 ? 0.603 -12.025 -21.521 1.00 43.41 98 GLN A N 1
ATOM 758 C CA . GLN A 1 98 ? -0.525 -12.414 -20.674 1.00 43.41 98 GLN A CA 1
ATOM 759 C C . GLN A 1 98 ? -1.769 -11.661 -21.164 1.00 43.41 98 GLN A C 1
ATOM 761 O O . GLN A 1 98 ? -1.967 -10.487 -20.861 1.00 43.41 98 GLN A O 1
ATOM 766 N N . SER A 1 99 ? -2.585 -12.304 -22.001 1.00 42.41 99 SER A N 1
ATOM 767 C CA . SER A 1 99 ? -3.911 -11.790 -22.330 1.00 42.41 99 SER A CA 1
ATOM 768 C C . SER A 1 99 ? -4.864 -12.163 -21.201 1.00 42.41 99 SER A C 1
ATOM 770 O O . SER A 1 99 ? -5.214 -13.333 -21.052 1.00 42.41 99 SER A O 1
ATOM 772 N N . PHE A 1 100 ? -5.319 -11.175 -20.436 1.00 42.09 100 PHE A N 1
ATOM 773 C CA . PHE A 1 100 ? -6.503 -11.336 -19.599 1.00 42.09 100 PHE A CA 1
ATOM 774 C C . PHE A 1 100 ? -7.712 -11.501 -20.529 1.00 42.09 100 PHE A C 1
ATOM 776 O O . PHE A 1 100 ? -8.209 -10.533 -21.104 1.00 42.09 100 PHE A O 1
ATOM 783 N N . ARG A 1 101 ? -8.154 -12.743 -20.742 1.00 40.38 101 ARG A N 1
ATOM 784 C CA . ARG A 1 101 ? -9.454 -13.022 -21.357 1.00 40.38 101 ARG A CA 1
ATOM 785 C C . ARG A 1 101 ? -10.463 -13.098 -20.221 1.00 40.38 101 ARG A C 1
ATOM 787 O O . ARG A 1 101 ? -10.289 -13.904 -19.311 1.00 40.38 101 ARG A O 1
ATOM 794 N N . ALA A 1 102 ? -11.490 -12.252 -20.263 1.00 36.81 102 ALA A N 1
ATOM 795 C CA . ALA A 1 102 ? -12.613 -12.387 -19.346 1.00 36.81 102 ALA A CA 1
ATOM 796 C C . ALA A 1 102 ? -13.174 -13.821 -19.448 1.00 36.81 102 ALA A C 1
ATOM 798 O O . ALA A 1 102 ? -13.242 -14.361 -20.560 1.00 36.81 102 ALA A O 1
ATOM 799 N N . PRO A 1 103 ? -13.541 -14.457 -18.322 1.00 41.19 103 PRO A N 1
ATOM 800 C CA . PRO A 1 103 ? -14.119 -15.790 -18.352 1.00 41.19 103 PRO A CA 1
ATOM 801 C C . PRO A 1 103 ? -15.411 -15.785 -19.190 1.00 41.19 103 PRO A C 1
ATOM 803 O O . PRO A 1 103 ? -16.117 -14.773 -19.222 1.00 41.19 103 PRO A O 1
ATOM 806 N N . PRO A 1 104 ? -15.744 -16.894 -19.876 1.00 49.91 104 PRO A N 1
ATOM 807 C CA . PRO A 1 104 ? -16.863 -16.949 -20.821 1.00 49.91 104 PRO A CA 1
ATOM 808 C C . PRO A 1 104 ? -18.213 -16.588 -20.184 1.00 49.91 104 PRO A C 1
ATOM 810 O O . PRO A 1 104 ? -19.085 -16.075 -20.874 1.00 49.91 104 PRO A O 1
ATOM 813 N N . GLN A 1 105 ? -18.364 -16.740 -18.864 1.00 52.25 105 GLN A N 1
ATOM 814 C CA . GLN A 1 105 ? -19.548 -16.284 -18.125 1.00 52.25 105 GLN A CA 1
ATOM 815 C C . GLN A 1 105 ? -19.786 -14.759 -18.154 1.00 52.25 105 GLN A C 1
ATOM 817 O O . GLN A 1 105 ? -20.884 -14.307 -17.844 1.00 52.25 105 GLN A O 1
ATOM 822 N N . CYS A 1 106 ? -18.781 -13.958 -18.524 1.00 43.00 106 CYS A N 1
ATOM 823 C CA . CYS A 1 106 ? -18.910 -12.510 -18.708 1.00 43.00 106 CYS A CA 1
ATOM 824 C C . CYS A 1 106 ? -19.249 -12.122 -20.158 1.00 43.00 106 CYS A C 1
ATOM 826 O O . CYS A 1 106 ? -19.631 -10.980 -20.409 1.00 43.00 106 CYS A O 1
ATOM 828 N N . ALA A 1 107 ? -19.140 -13.051 -21.111 1.00 53.19 107 ALA A N 1
ATOM 829 C CA . ALA A 1 107 ? -19.484 -12.836 -22.512 1.00 53.19 107 ALA A CA 1
ATOM 830 C C . ALA A 1 107 ? -20.996 -13.035 -22.715 1.00 53.19 107 ALA A C 1
ATOM 832 O O . ALA A 1 107 ? -21.431 -14.024 -23.293 1.00 53.19 107 ALA A O 1
ATOM 833 N N . GLY A 1 108 ? -21.819 -12.129 -22.179 1.00 47.31 108 GLY A N 1
ATOM 834 C CA . GLY A 1 108 ? -23.272 -12.245 -22.361 1.00 47.31 108 GLY A CA 1
ATOM 835 C C . GLY A 1 108 ? -24.161 -11.207 -21.682 1.00 47.31 108 GLY A C 1
ATOM 836 O O . GLY A 1 108 ? -25.339 -11.138 -22.013 1.00 47.31 108 GLY A O 1
ATOM 837 N N . ARG A 1 109 ? -23.655 -10.364 -20.771 1.00 45.47 109 ARG A N 1
ATOM 838 C CA . ARG A 1 109 ? -24.440 -9.228 -20.252 1.00 45.47 109 ARG A CA 1
ATOM 839 C C . ARG A 1 109 ? -24.143 -7.967 -21.051 1.00 45.47 109 ARG A C 1
ATOM 841 O O . ARG A 1 109 ? -23.413 -7.096 -20.593 1.00 45.47 109 ARG A O 1
ATOM 848 N N . THR A 1 110 ? -24.710 -7.894 -22.251 1.00 45.81 110 THR A N 1
ATOM 849 C CA . THR A 1 110 ? -24.698 -6.678 -23.084 1.00 45.81 110 THR A CA 1
ATOM 850 C C . THR A 1 110 ? -25.987 -5.863 -22.967 1.00 45.81 110 THR A C 1
ATOM 852 O O . THR A 1 110 ? -26.100 -4.830 -23.613 1.00 45.81 110 THR A O 1
ATOM 855 N N . ASP A 1 111 ? -26.942 -6.273 -22.130 1.00 45.97 111 ASP A N 1
ATOM 856 C CA . ASP A 1 111 ? -28.166 -5.508 -21.894 1.00 45.97 111 ASP A CA 1
ATOM 857 C C . ASP A 1 111 ? -28.445 -5.408 -20.391 1.00 45.97 111 ASP A C 1
ATOM 859 O O . ASP A 1 111 ? -28.983 -6.312 -19.754 1.00 45.97 111 ASP A O 1
ATOM 863 N N . LEU A 1 112 ? -27.984 -4.305 -19.808 1.00 43.22 112 LEU A N 1
ATOM 864 C CA . LEU A 1 112 ? -28.568 -3.745 -18.599 1.00 43.22 112 LEU A CA 1
ATOM 865 C C . LEU A 1 112 ? -29.191 -2.410 -19.008 1.00 43.22 112 LEU A C 1
ATOM 867 O O . LEU A 1 112 ? -28.660 -1.348 -18.686 1.00 43.22 112 LEU A O 1
ATOM 871 N N . SER A 1 113 ? -30.304 -2.456 -19.743 1.00 46.28 113 SER A N 1
ATOM 872 C CA . SER A 1 113 ? -31.259 -1.350 -19.728 1.00 46.28 113 SER A CA 1
ATOM 873 C C . SER A 1 113 ? -31.690 -1.114 -18.283 1.00 46.28 113 SER A C 1
ATOM 875 O O . SER A 1 113 ? -32.353 -1.947 -17.664 1.00 46.28 113 SER A O 1
ATOM 877 N N . LEU A 1 114 ? -31.267 0.017 -17.725 1.00 45.28 114 LEU A N 1
ATOM 878 C CA . LEU A 1 114 ? -31.824 0.531 -16.481 1.00 45.28 114 LEU A CA 1
ATOM 879 C C . LEU A 1 114 ? -33.277 0.949 -16.758 1.00 45.28 114 LEU A C 1
ATOM 881 O O . LEU A 1 114 ? -33.518 1.604 -17.777 1.00 45.28 114 LEU A O 1
ATOM 885 N N . PRO A 1 115 ? -34.251 0.604 -15.897 1.00 35.97 115 PRO A N 1
ATOM 886 C CA . PRO A 1 115 ? -35.587 1.165 -16.024 1.00 35.97 115 PRO A CA 1
ATOM 887 C C . PRO A 1 115 ? -35.525 2.688 -15.805 1.00 35.97 115 PRO A C 1
ATOM 889 O O . PRO A 1 115 ? -34.705 3.151 -15.003 1.00 35.97 115 PRO A O 1
ATOM 892 N N . PRO A 1 116 ? -36.354 3.472 -16.516 1.00 45.75 116 PRO A N 1
ATOM 893 C CA . PRO A 1 116 ? -36.383 4.916 -16.347 1.00 45.75 116 PRO A CA 1
ATOM 894 C C . PRO A 1 116 ? -36.871 5.274 -14.938 1.00 45.75 116 PRO A C 1
ATOM 896 O O . PRO A 1 116 ? -37.766 4.617 -14.400 1.00 45.75 116 PRO A O 1
ATOM 899 N N . VAL A 1 117 ? -36.249 6.305 -14.366 1.00 52.75 117 VAL A N 1
ATOM 900 C CA . VAL A 1 117 ? -36.695 6.985 -13.141 1.00 52.75 117 VAL A CA 1
ATOM 901 C C . VAL A 1 117 ? -37.816 7.954 -13.491 1.00 52.75 117 VAL A C 1
ATOM 903 O O . VAL A 1 117 ? -37.681 8.619 -14.545 1.00 52.75 117 VAL A O 1
#

Organism: NCBI:txid1188745

Secondary structure (DSSP, 8-state):
-HHHHHHHHHHHHHTT-HHHHHTTS-SS-----TT-TT-TTS----SHHHHHHHHHHHHHH-EEEEEEEEEEEE-SS-EEEEEEEEEE-S---S------PPPGGGTT-----PPP-

InterPro domains:
  IPR032710 NTF2-like domain superfamily [SSF54427] (3-90)
  IPR037401 SnoaL-like domain [PF12680] (7-95)

pLDDT: mean 79.21, std 21.24, range [35.97, 97.62]